Protein AF-A0A3D3K2W5-F1 (afdb_monomer_lite)

Foldseek 3Di:
DVVVVVVVVVVVVVVVVVVVVVPDPVQLVVLVVCVVVVHDDPVVNVPGPLNLVVCCVVPVPVCVVPDDVVVLVVQCPDPPVSHDVSSVVPD

Structure (mmCIF, N/CA/C/O backbone):
data_AF-A0A3D3K2W5-F1
#
_entry.id   AF-A0A3D3K2W5-F1
#
loop_
_atom_site.group_PDB
_atom_site.id
_atom_site.type_symbol
_atom_site.label_atom_id
_atom_site.label_alt_id
_atom_site.label_comp_id
_atom_site.label_asym_id
_atom_site.label_entity_id
_atom_site.label_seq_id
_atom_site.pdbx_PDB_ins_code
_atom_site.Cartn_x
_atom_site.Cartn_y
_atom_site.Cartn_z
_atom_site.occupancy
_atom_site.B_iso_or_equiv
_atom_site.auth_seq_id
_atom_site.auth_comp_id
_atom_site.auth_asym_id
_atom_site.auth_atom_id
_atom_site.pdbx_PDB_model_num
ATOM 1 N N . LYS A 1 1 ? -19.394 -9.003 37.903 1.00 64.06 1 LYS A N 1
ATOM 2 C CA . LYS A 1 1 ? -19.406 -7.634 37.322 1.00 64.06 1 LYS A CA 1
ATOM 3 C C . LYS A 1 1 ? -18.016 -7.210 36.831 1.00 64.06 1 LYS A C 1
ATOM 5 O O . LYS A 1 1 ? -17.910 -6.839 35.674 1.00 64.06 1 LYS A O 1
ATOM 10 N N . THR A 1 2 ? -16.952 -7.369 37.623 1.00 79.19 2 THR A N 1
ATOM 11 C CA . THR A 1 2 ? -15.565 -7.008 37.245 1.00 79.19 2 THR A CA 1
ATOM 12 C C . THR A 1 2 ? -15.033 -7.733 35.998 1.00 79.19 2 THR A C 1
ATOM 14 O O . THR A 1 2 ? -14.466 -7.091 35.123 1.00 79.19 2 THR A O 1
ATOM 17 N N . ASN A 1 3 ? -15.299 -9.037 35.840 1.00 86.44 3 ASN A N 1
ATOM 18 C CA . ASN A 1 3 ? -14.836 -9.801 34.667 1.00 86.44 3 ASN A CA 1
ATOM 19 C C . ASN A 1 3 ? -15.461 -9.324 33.346 1.00 86.44 3 ASN A C 1
ATOM 21 O O . ASN A 1 3 ? -14.784 -9.279 32.326 1.00 86.44 3 ASN A O 1
ATOM 25 N N . ALA A 1 4 ? -16.738 -8.928 33.370 1.00 89.06 4 ALA A N 1
ATOM 26 C CA . ALA A 1 4 ? -17.421 -8.399 32.189 1.00 89.06 4 ALA A CA 1
ATOM 27 C C . ALA A 1 4 ? -16.862 -7.024 31.780 1.00 89.06 4 ALA A C 1
ATOM 29 O O . ALA A 1 4 ? -16.706 -6.746 30.595 1.00 89.06 4 ALA A O 1
ATOM 30 N N . PHE A 1 5 ? -16.502 -6.192 32.763 1.00 91.06 5 PHE A N 1
ATOM 31 C CA . PHE A 1 5 ? -15.836 -4.911 32.525 1.00 91.06 5 PHE A CA 1
ATOM 32 C C . PHE A 1 5 ? -14.443 -5.097 31.897 1.00 91.06 5 PHE A C 1
ATOM 34 O O . PHE A 1 5 ? -14.134 -4.466 30.889 1.00 91.06 5 PHE A O 1
ATOM 41 N N . LEU A 1 6 ? -13.636 -6.018 32.436 1.00 91.69 6 LEU A N 1
ATOM 42 C CA . LEU A 1 6 ? -12.323 -6.376 31.883 1.00 91.69 6 LEU A CA 1
ATOM 43 C C . LEU A 1 6 ? -12.423 -6.917 30.450 1.00 91.69 6 LEU A C 1
ATOM 45 O O . LEU A 1 6 ? -11.664 -6.490 29.584 1.00 91.69 6 LEU A O 1
ATOM 49 N N . PHE A 1 7 ? -13.384 -7.804 30.182 1.00 93.06 7 PHE A N 1
ATOM 50 C CA . PHE A 1 7 ? -13.598 -8.357 28.845 1.00 93.06 7 PHE A CA 1
ATOM 51 C C . PHE A 1 7 ? -13.942 -7.271 27.818 1.00 93.06 7 PHE A C 1
ATOM 53 O O . PHE A 1 7 ? -13.369 -7.251 26.733 1.00 93.06 7 PHE A O 1
ATOM 60 N N . ASN A 1 8 ? -14.808 -6.317 28.174 1.00 93.56 8 ASN A N 1
ATOM 61 C CA . ASN A 1 8 ? -15.145 -5.199 27.293 1.00 93.56 8 ASN A CA 1
ATOM 62 C C . ASN A 1 8 ? -13.904 -4.364 26.929 1.00 93.56 8 ASN A C 1
ATOM 64 O O . ASN A 1 8 ? -13.699 -4.029 25.766 1.00 93.56 8 ASN A O 1
ATOM 68 N N . HIS A 1 9 ? -13.029 -4.086 27.900 1.00 93.88 9 HIS A N 1
ATOM 69 C CA . HIS A 1 9 ? -11.766 -3.394 27.631 1.00 93.88 9 HIS A CA 1
ATOM 70 C C . HIS A 1 9 ? -10.841 -4.192 26.709 1.00 93.88 9 HIS A C 1
ATOM 72 O O . HIS A 1 9 ? -10.282 -3.622 25.775 1.00 93.88 9 HIS A O 1
ATOM 78 N N . MET A 1 10 ? -10.706 -5.504 26.922 1.00 96.06 10 MET A N 1
ATOM 79 C CA . MET A 1 10 ? -9.902 -6.370 26.051 1.00 96.06 10 MET A CA 1
ATOM 80 C C . MET A 1 10 ? -10.414 -6.361 24.607 1.00 96.06 10 MET A C 1
ATOM 82 O O . MET A 1 10 ? -9.611 -6.267 23.681 1.00 96.06 10 MET A O 1
ATOM 86 N N . VAL A 1 11 ? -11.737 -6.389 24.411 1.00 96.50 11 VAL A N 1
ATOM 87 C CA . VAL A 1 11 ? -12.358 -6.286 23.082 1.00 96.50 11 VAL A CA 1
ATOM 88 C C . VAL A 1 11 ? -12.040 -4.942 22.428 1.00 96.50 11 VAL A C 1
ATOM 90 O O . VAL A 1 11 ? -11.665 -4.919 21.259 1.00 96.50 11 VAL A O 1
ATOM 93 N N . TRP A 1 12 ? -12.113 -3.832 23.168 1.00 96.38 12 TRP A N 1
ATOM 94 C CA . TRP A 1 12 ? -11.745 -2.510 22.647 1.00 96.38 12 TRP A CA 1
ATOM 95 C C . TRP A 1 12 ? -10.272 -2.412 22.251 1.00 96.38 12 TRP A C 1
ATOM 97 O O . TRP A 1 12 ? -9.967 -1.875 21.186 1.00 96.38 12 TRP A O 1
ATOM 107 N N . TYR A 1 13 ? -9.360 -2.955 23.063 1.00 95.75 13 TYR A N 1
ATOM 108 C CA . TYR A 1 13 ? -7.939 -3.005 22.712 1.00 95.75 13 TYR A CA 1
ATOM 109 C C . TYR A 1 13 ? -7.699 -3.843 21.460 1.00 95.75 13 TYR A C 1
ATOM 111 O O . TYR A 1 13 ? -7.023 -3.387 20.543 1.00 95.75 13 TYR A O 1
ATOM 119 N N . PHE A 1 14 ? -8.303 -5.028 21.387 1.00 96.25 14 PHE A N 1
ATOM 120 C CA . PHE A 1 14 ? -8.190 -5.904 20.228 1.00 96.25 14 PHE A CA 1
ATOM 121 C C . PHE A 1 14 ? -8.738 -5.248 18.955 1.00 96.25 14 PHE A C 1
ATOM 123 O O . PHE A 1 14 ? -8.076 -5.253 17.917 1.00 96.25 14 PHE A O 1
ATOM 130 N N . TYR A 1 15 ? -9.910 -4.617 19.053 1.00 96.38 15 TYR A N 1
ATOM 131 C CA . TYR A 1 15 ? -10.508 -3.852 17.964 1.00 96.38 15 TYR A CA 1
ATOM 132 C C . TYR A 1 15 ? -9.584 -2.721 17.503 1.00 96.38 15 TYR A C 1
ATOM 134 O O . TYR A 1 15 ? -9.317 -2.591 16.310 1.00 96.38 15 TYR A O 1
ATOM 142 N N . GLY A 1 16 ? -9.038 -1.946 18.445 1.00 96.75 16 GLY A N 1
ATOM 143 C CA . 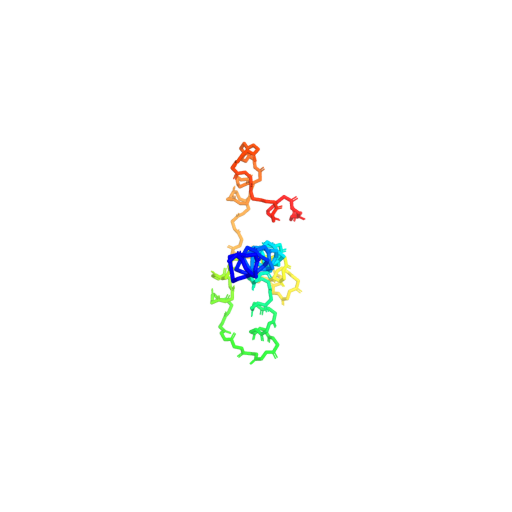GLY A 1 16 ? -8.080 -0.886 18.148 1.00 96.75 16 GLY A CA 1
ATOM 144 C C . GLY A 1 16 ? -6.831 -1.407 17.435 1.00 96.75 16 GLY A C 1
ATOM 145 O O . GLY A 1 16 ? -6.398 -0.813 16.451 1.00 96.75 16 GLY A O 1
ATOM 146 N N . THR A 1 17 ? -6.280 -2.544 17.868 1.00 96.19 17 THR A N 1
ATOM 147 C CA . THR A 1 17 ? -5.119 -3.165 17.215 1.00 96.19 17 THR A CA 1
ATOM 148 C C . THR A 1 17 ? -5.429 -3.596 15.784 1.00 96.19 17 THR A C 1
ATOM 150 O O . THR A 1 17 ? -4.666 -3.254 14.884 1.00 96.19 17 THR A O 1
ATOM 153 N N . ILE A 1 18 ? -6.552 -4.284 15.541 1.00 96.06 18 ILE A N 1
ATOM 154 C CA . ILE A 1 18 ? -6.959 -4.678 14.180 1.00 96.06 18 ILE A CA 1
ATOM 155 C C . ILE A 1 18 ? -7.140 -3.446 13.295 1.00 96.06 18 ILE A C 1
ATOM 157 O O . ILE A 1 18 ? -6.666 -3.434 12.159 1.00 96.06 18 ILE A O 1
ATOM 161 N N . LEU A 1 19 ? -7.786 -2.401 13.819 1.00 95.12 19 LEU A N 1
ATOM 162 C CA . LEU A 1 19 ? -8.007 -1.158 13.091 1.00 95.12 19 LEU A CA 1
ATOM 163 C C . LEU A 1 19 ? -6.673 -0.530 12.665 1.00 95.12 19 LEU A C 1
ATOM 165 O O . LEU A 1 19 ? -6.489 -0.232 11.489 1.00 95.12 19 LEU A O 1
ATOM 169 N N . VAL A 1 20 ? -5.713 -0.396 13.583 1.00 94.56 20 VAL A N 1
ATOM 170 C CA . VAL A 1 20 ? -4.371 0.126 13.271 1.00 94.56 20 VAL A CA 1
ATOM 171 C C . VAL A 1 20 ? -3.664 -0.755 12.236 1.00 94.56 20 VAL A C 1
ATOM 173 O O . VAL A 1 20 ? -3.122 -0.239 11.260 1.00 94.56 20 VAL A O 1
ATOM 176 N N . CYS A 1 21 ? -3.715 -2.081 12.392 1.00 92.62 21 CYS A N 1
ATOM 177 C CA . CYS A 1 21 ? -3.138 -3.023 11.435 1.00 92.62 21 CYS A CA 1
ATOM 178 C C . CYS A 1 21 ? -3.779 -2.938 10.043 1.00 92.62 21 CYS A C 1
ATOM 180 O O . CYS A 1 21 ? -3.097 -3.209 9.056 1.00 92.62 21 CYS A O 1
ATOM 182 N N . SER A 1 22 ? -5.050 -2.542 9.936 1.00 90.75 22 SER A N 1
ATOM 183 C CA . SER A 1 22 ? -5.743 -2.414 8.648 1.00 90.75 22 SER A CA 1
ATOM 184 C C . SER A 1 22 ? -5.222 -1.262 7.780 1.00 90.75 22 SER A C 1
ATOM 186 O O . SER A 1 22 ? -5.331 -1.326 6.559 1.00 90.75 22 SER A O 1
ATOM 188 N N . PHE A 1 23 ? -4.602 -0.242 8.386 1.00 88.62 23 PHE A N 1
ATOM 189 C CA . PHE A 1 23 ? -4.009 0.887 7.661 1.00 88.62 23 PHE A CA 1
ATOM 190 C C . PHE A 1 23 ? -2.588 0.608 7.151 1.00 88.62 23 PHE A C 1
ATOM 192 O O . PHE A 1 23 ? -2.036 1.408 6.396 1.00 88.62 23 PHE A O 1
ATOM 199 N N . ILE A 1 24 ? -1.970 -0.506 7.556 1.00 90.50 24 ILE A N 1
ATOM 200 C CA . ILE A 1 24 ? -0.621 -0.870 7.117 1.00 90.50 24 ILE A CA 1
ATOM 201 C C . ILE A 1 24 ? -0.691 -1.521 5.729 1.00 90.50 24 ILE A C 1
ATOM 203 O O . ILE A 1 24 ? -1.432 -2.480 5.514 1.00 90.50 24 ILE A O 1
ATOM 207 N N . ASN A 1 25 ? 0.138 -1.055 4.788 1.00 91.44 25 ASN A N 1
ATOM 208 C CA . ASN A 1 25 ? 0.317 -1.720 3.495 1.00 91.44 25 ASN A CA 1
ATOM 209 C C . ASN A 1 25 ? 1.212 -2.967 3.649 1.00 91.44 25 ASN A C 1
ATOM 211 O O . ASN A 1 25 ? 2.429 -2.929 3.443 1.00 91.44 25 ASN A O 1
ATOM 215 N N . TRP A 1 26 ? 0.589 -4.087 4.019 1.00 92.25 26 TRP A N 1
ATOM 216 C CA . TRP A 1 26 ? 1.260 -5.376 4.209 1.00 92.25 26 TRP A CA 1
ATOM 217 C C . TRP A 1 26 ? 1.912 -5.923 2.935 1.00 92.25 26 TRP A C 1
ATOM 219 O O . TRP A 1 26 ? 2.957 -6.569 3.017 1.00 92.25 26 TRP A O 1
ATOM 229 N N . GLY A 1 27 ? 1.332 -5.650 1.764 1.00 93.25 27 GLY A N 1
ATOM 230 C CA . GLY A 1 27 ? 1.851 -6.125 0.483 1.00 93.25 27 GLY A CA 1
ATOM 231 C C . GLY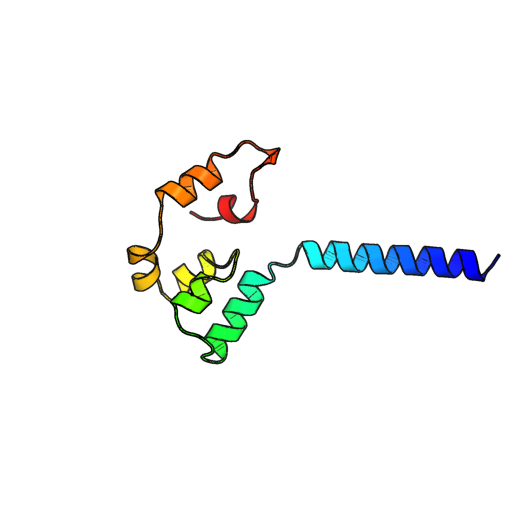 A 1 27 ? 3.178 -5.467 0.104 1.00 93.25 27 GLY A C 1
ATOM 232 O O . GLY A 1 27 ? 4.147 -6.158 -0.222 1.00 93.25 27 GLY A O 1
ATOM 233 N N . SER A 1 28 ? 3.278 -4.145 0.269 1.00 93.75 28 SER A N 1
ATOM 234 C CA . SER A 1 28 ? 4.539 -3.410 0.109 1.00 93.75 28 SER A CA 1
ATOM 235 C C . SER A 1 28 ? 5.599 -3.856 1.127 1.00 93.75 28 SER A C 1
ATOM 237 O O . SER A 1 28 ? 6.754 -4.089 0.758 1.00 93.75 28 SER A O 1
ATOM 239 N N . LEU A 1 29 ? 5.210 -4.08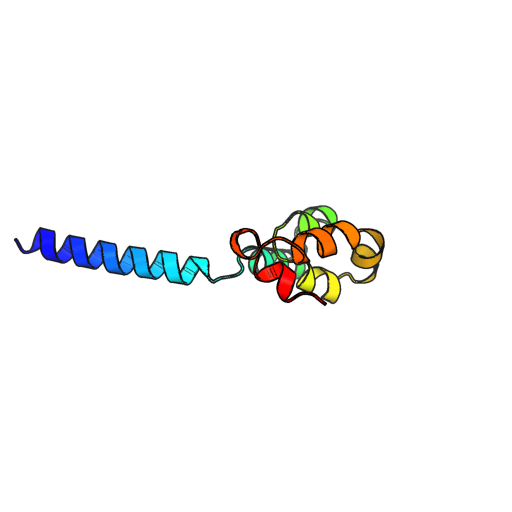7 2.391 1.00 95.25 29 LEU A N 1
ATOM 240 C CA . LEU A 1 29 ? 6.125 -4.581 3.429 1.00 95.25 29 LEU A CA 1
ATOM 241 C C . LEU A 1 29 ? 6.700 -5.965 3.081 1.00 95.25 29 LEU A C 1
ATOM 243 O O . LEU A 1 29 ? 7.917 -6.162 3.137 1.00 95.25 29 LEU A O 1
ATOM 247 N N . ALA A 1 30 ? 5.842 -6.908 2.681 1.00 95.94 30 ALA A N 1
ATOM 248 C CA . ALA A 1 30 ? 6.256 -8.246 2.265 1.00 95.94 30 ALA A CA 1
ATOM 249 C C . ALA A 1 30 ? 7.172 -8.194 1.034 1.00 95.94 30 ALA A C 1
ATOM 251 O O . ALA A 1 30 ? 8.211 -8.854 0.997 1.00 95.94 30 ALA A O 1
ATOM 252 N N . THR A 1 31 ? 6.831 -7.366 0.046 1.00 97.25 31 THR A N 1
ATOM 253 C CA . THR A 1 31 ? 7.628 -7.188 -1.175 1.00 97.25 31 THR A CA 1
ATOM 254 C C . THR A 1 31 ? 9.012 -6.625 -0.860 1.00 97.25 31 THR A C 1
ATOM 256 O O . THR A 1 31 ? 10.015 -7.172 -1.311 1.00 97.25 31 THR A O 1
ATOM 259 N N . SER A 1 32 ? 9.093 -5.589 -0.020 1.00 96.81 32 SER A N 1
ATOM 260 C CA . SER A 1 32 ? 10.360 -4.991 0.417 1.00 96.81 32 SER A CA 1
ATOM 261 C C . SER A 1 32 ? 11.263 -6.005 1.123 1.00 96.81 32 SER A C 1
ATOM 263 O O . SER A 1 32 ? 12.454 -6.109 0.813 1.00 96.81 32 SER A O 1
ATOM 265 N N . TYR A 1 33 ? 10.693 -6.823 2.014 1.00 97.38 33 TYR A N 1
ATOM 266 C CA . TYR A 1 33 ? 11.427 -7.908 2.660 1.00 97.38 33 TYR A CA 1
ATOM 267 C C . TYR A 1 33 ? 11.939 -8.938 1.645 1.00 97.38 33 TYR A C 1
ATOM 269 O O . TYR A 1 33 ? 13.107 -9.329 1.707 1.00 97.38 33 TYR A O 1
ATOM 277 N N . ASN A 1 34 ? 11.093 -9.361 0.704 1.00 97.38 34 ASN A N 1
ATOM 278 C CA . ASN A 1 34 ? 11.461 -10.351 -0.302 1.00 97.38 34 ASN A CA 1
ATOM 279 C C . ASN A 1 34 ? 12.587 -9.845 -1.216 1.00 97.38 34 ASN A C 1
ATOM 281 O O . ASN A 1 34 ? 13.577 -10.552 -1.396 1.00 97.38 34 ASN A O 1
ATOM 285 N N . ILE A 1 35 ? 12.510 -8.596 -1.687 1.00 96.62 35 ILE A N 1
ATOM 286 C CA . ILE A 1 35 ? 13.574 -7.953 -2.476 1.00 96.62 35 ILE A CA 1
ATOM 287 C C . ILE A 1 35 ? 14.881 -7.910 -1.679 1.00 96.62 35 ILE A C 1
ATOM 289 O O . ILE A 1 35 ? 15.921 -8.353 -2.164 1.00 96.62 35 ILE A O 1
ATOM 293 N N . LYS A 1 36 ? 14.835 -7.431 -0.429 1.00 97.38 36 LYS A N 1
ATOM 294 C CA . LYS A 1 36 ? 16.027 -7.293 0.423 1.00 97.38 36 LYS A CA 1
ATOM 295 C C . LYS A 1 36 ? 16.735 -8.626 0.676 1.00 97.38 36 LYS A C 1
ATOM 297 O O . LYS A 1 36 ? 17.955 -8.651 0.800 1.00 97.38 36 LYS A O 1
ATOM 302 N N . ASN A 1 37 ? 15.985 -9.722 0.757 1.00 97.25 37 ASN A N 1
ATOM 303 C CA . ASN A 1 37 ? 16.515 -11.055 1.047 1.00 97.25 37 ASN A CA 1
ATOM 304 C C . ASN A 1 37 ? 16.640 -11.946 -0.200 1.00 97.25 37 ASN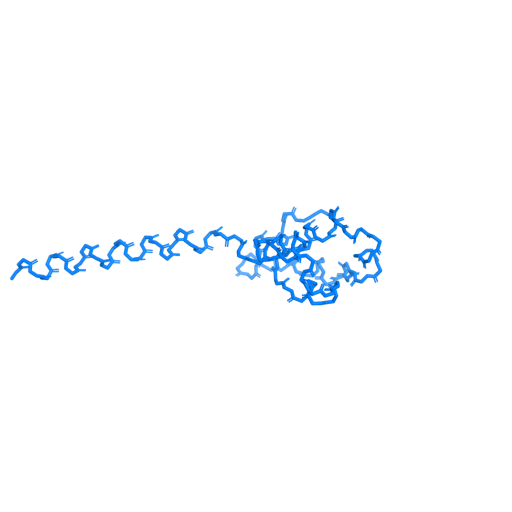 A C 1
ATOM 306 O O . ASN A 1 37 ? 16.846 -13.152 -0.055 1.00 97.25 37 ASN A O 1
ATOM 310 N N . SER A 1 38 ? 16.502 -11.377 -1.406 1.00 94.69 38 SER A N 1
ATOM 311 C CA . SER A 1 38 ? 16.547 -12.111 -2.682 1.00 94.69 38 SER A CA 1
ATOM 312 C C . SER A 1 38 ? 15.603 -13.325 -2.710 1.00 94.69 38 SER A C 1
ATOM 314 O O . SER A 1 38 ? 15.976 -14.425 -3.119 1.00 94.69 38 SER A O 1
ATOM 316 N N . LYS A 1 39 ? 14.377 -13.147 -2.205 1.00 94.88 39 LYS A N 1
ATOM 317 C CA . LYS A 1 39 ? 13.334 -14.177 -2.150 1.00 94.88 39 LYS A CA 1
ATOM 318 C C . LYS A 1 39 ? 12.324 -13.962 -3.275 1.00 94.88 39 LYS A C 1
ATOM 320 O O . LYS A 1 39 ? 11.676 -12.922 -3.336 1.00 94.88 39 LYS A O 1
ATOM 325 N N . GLY A 1 40 ? 12.145 -14.988 -4.104 1.00 92.38 40 GLY A N 1
ATOM 326 C CA . GLY A 1 40 ? 11.198 -14.976 -5.220 1.00 92.38 40 GLY A CA 1
ATOM 327 C C . GLY A 1 40 ? 11.741 -14.287 -6.475 1.00 92.38 40 GLY A C 1
ATOM 328 O O . GLY A 1 40 ? 12.692 -13.512 -6.423 1.00 92.38 40 GLY A O 1
ATOM 329 N N . ASN A 1 41 ? 11.149 -14.617 -7.622 1.00 95.00 41 ASN A N 1
ATOM 330 C CA . ASN A 1 41 ? 11.421 -13.955 -8.898 1.00 95.00 41 ASN A CA 1
ATOM 331 C C . ASN A 1 41 ? 10.499 -12.736 -9.084 1.00 95.00 41 ASN A C 1
ATOM 333 O O . ASN A 1 41 ? 9.570 -12.528 -8.305 1.00 95.00 41 ASN A O 1
ATOM 337 N N . PHE A 1 42 ? 10.733 -11.945 -10.134 1.00 94.50 42 PHE A N 1
ATOM 338 C CA . PHE A 1 42 ? 9.910 -10.767 -10.431 1.00 94.50 42 PHE A CA 1
ATOM 339 C C . PHE A 1 42 ? 8.416 -11.102 -10.542 1.00 94.50 42 PHE A C 1
ATOM 341 O O . PHE A 1 42 ? 7.597 -10.386 -9.982 1.00 94.50 42 PHE A O 1
ATOM 348 N N . GLU A 1 43 ? 8.061 -12.225 -11.173 1.00 94.69 43 GLU A N 1
ATOM 349 C CA . GLU A 1 43 ? 6.658 -12.628 -11.325 1.00 94.69 43 GLU A CA 1
ATOM 350 C C . GLU A 1 43 ? 5.977 -12.912 -9.980 1.00 94.69 43 GLU A C 1
ATOM 352 O O . GLU A 1 43 ? 4.856 -12.471 -9.736 1.00 94.69 43 GLU A O 1
ATOM 357 N N . TYR A 1 44 ? 6.682 -13.580 -9.064 1.00 95.38 44 TYR A N 1
ATOM 358 C CA . TYR A 1 44 ? 6.207 -13.760 -7.698 1.00 95.38 44 TYR A CA 1
ATOM 359 C C . TYR A 1 44 ? 6.043 -12.418 -6.983 1.00 95.38 44 TYR A C 1
ATOM 361 O O . TYR A 1 44 ? 5.012 -12.185 -6.357 1.00 95.38 44 TYR A O 1
ATOM 369 N N . LEU A 1 45 ? 7.028 -11.522 -7.089 1.00 96.00 45 LEU A N 1
ATOM 370 C CA . LEU A 1 45 ? 6.943 -10.203 -6.463 1.00 96.00 45 LEU A CA 1
ATOM 371 C C . LEU A 1 45 ? 5.750 -9.412 -7.015 1.00 96.00 45 LEU A C 1
ATOM 373 O O . LEU A 1 45 ? 4.986 -8.867 -6.229 1.00 96.00 45 LEU A O 1
ATOM 377 N N . ARG A 1 46 ? 5.531 -9.425 -8.332 1.00 94.38 46 ARG A N 1
ATOM 378 C CA . ARG A 1 46 ? 4.401 -8.778 -9.018 1.00 94.38 46 ARG A CA 1
ATOM 379 C C . ARG A 1 46 ? 3.038 -9.335 -8.613 1.00 94.38 46 ARG A C 1
ATOM 381 O O . ARG A 1 46 ? 2.055 -8.610 -8.636 1.00 94.38 46 ARG A O 1
ATOM 388 N N . SER A 1 47 ? 2.972 -10.602 -8.210 1.00 93.56 47 SER A N 1
ATOM 389 C CA . SER A 1 47 ? 1.722 -11.210 -7.736 1.00 93.56 47 SER A CA 1
ATOM 390 C C . SER A 1 47 ? 1.261 -10.708 -6.358 1.00 93.56 47 SER A C 1
ATOM 392 O O . SER A 1 47 ? 0.121 -10.958 -5.964 1.00 93.56 47 SER A O 1
ATOM 394 N N . LEU A 1 48 ? 2.126 -10.021 -5.602 1.00 94.56 48 LEU A N 1
ATOM 395 C CA . LEU A 1 48 ? 1.773 -9.461 -4.298 1.00 94.56 48 LEU A CA 1
ATOM 396 C C . LEU A 1 48 ? 0.981 -8.159 -4.477 1.00 94.56 48 LEU A C 1
ATOM 398 O O . LEU A 1 48 ? 1.374 -7.285 -5.236 1.00 94.56 48 LEU A O 1
ATOM 402 N N . ASN A 1 49 ? -0.118 -8.003 -3.738 1.00 92.56 49 ASN A N 1
ATOM 403 C CA . ASN A 1 49 ? -0.985 -6.829 -3.872 1.00 92.56 49 ASN A CA 1
ATOM 404 C C . ASN A 1 49 ? -0.311 -5.529 -3.398 1.00 92.56 49 ASN A C 1
ATOM 406 O O . ASN A 1 49 ? 0.454 -5.532 -2.433 1.00 92.56 49 ASN A O 1
ATOM 410 N N . PHE A 1 50 ? -0.704 -4.402 -3.998 1.00 93.00 50 PHE A N 1
ATOM 411 C CA . PHE A 1 50 ? -0.398 -3.040 -3.535 1.00 93.00 50 PHE A CA 1
ATOM 412 C C . PHE A 1 50 ? 1.099 -2.724 -3.391 1.00 93.00 50 PHE A C 1
ATOM 414 O O . PHE A 1 50 ? 1.519 -2.039 -2.449 1.00 93.00 50 PHE A O 1
ATOM 421 N N . ASN A 1 51 ? 1.914 -3.233 -4.312 1.00 94.94 51 ASN A N 1
ATOM 422 C CA . ASN A 1 51 ? 3.363 -3.049 -4.320 1.00 94.94 51 ASN A CA 1
ATOM 423 C C . ASN A 1 51 ? 3.906 -2.439 -5.624 1.00 94.94 51 ASN A C 1
ATOM 425 O O . ASN A 1 51 ? 5.121 -2.280 -5.741 1.00 94.94 51 ASN A O 1
ATOM 429 N N . ASP A 1 52 ? 3.030 -2.078 -6.563 1.00 94.06 52 ASP A N 1
ATOM 430 C CA . ASP A 1 52 ? 3.352 -1.539 -7.883 1.00 94.06 52 ASP A CA 1
ATOM 431 C C . ASP A 1 52 ? 4.374 -0.401 -7.805 1.00 94.06 52 ASP A C 1
ATOM 433 O O . ASP A 1 52 ? 5.397 -0.438 -8.481 1.00 94.06 52 ASP A O 1
ATOM 437 N N . GLU A 1 53 ? 4.166 0.572 -6.912 1.00 93.19 53 GLU A N 1
ATOM 438 C CA . GLU A 1 53 ? 5.096 1.691 -6.700 1.00 93.19 53 GLU A CA 1
ATOM 439 C C . GLU A 1 53 ? 6.518 1.221 -6.350 1.00 93.19 53 GLU A C 1
ATOM 441 O O . GLU A 1 53 ? 7.506 1.721 -6.890 1.00 93.19 53 GLU A O 1
ATOM 446 N N . LEU A 1 54 ? 6.637 0.228 -5.465 1.00 94.81 54 LEU A N 1
ATOM 447 C CA . LEU A 1 54 ? 7.930 -0.321 -5.062 1.00 94.81 54 LEU A CA 1
ATOM 448 C C . LEU A 1 54 ? 8.585 -1.086 -6.217 1.00 94.81 54 LEU A C 1
ATOM 450 O O . LEU A 1 54 ? 9.803 -1.004 -6.392 1.00 94.81 54 LEU A O 1
ATOM 454 N N . LEU A 1 55 ? 7.795 -1.809 -7.012 1.00 94.94 55 LEU A N 1
ATOM 455 C CA . LEU A 1 55 ? 8.293 -2.515 -8.188 1.00 94.94 55 LEU A CA 1
ATOM 456 C C . LEU A 1 55 ? 8.741 -1.544 -9.278 1.00 94.94 55 LEU A C 1
ATOM 458 O O . LEU A 1 55 ? 9.815 -1.744 -9.830 1.00 94.94 55 LEU A O 1
ATOM 462 N N . TYR A 1 56 ? 8.018 -0.450 -9.516 1.00 93.75 56 TYR A N 1
ATOM 463 C CA . TYR A 1 56 ? 8.453 0.609 -10.429 1.00 93.75 56 TYR A CA 1
ATOM 464 C C . TYR A 1 56 ? 9.788 1.229 -10.008 1.00 93.75 56 TYR A C 1
ATOM 466 O O . TYR A 1 56 ? 10.640 1.496 -10.852 1.00 93.75 56 TYR A O 1
ATOM 474 N N . GLN A 1 57 ? 10.003 1.422 -8.704 1.00 93.94 57 GLN A N 1
ATOM 475 C CA . GLN A 1 57 ? 11.261 1.964 -8.183 1.00 93.94 57 GLN A CA 1
ATOM 476 C C . GLN A 1 57 ? 12.438 0.982 -8.291 1.00 93.94 57 GLN A C 1
ATOM 478 O O . GLN A 1 57 ? 13.585 1.414 -8.410 1.00 93.94 57 GLN A O 1
ATOM 483 N N . LYS A 1 58 ? 12.188 -0.328 -8.181 1.00 95.19 58 LYS A N 1
AT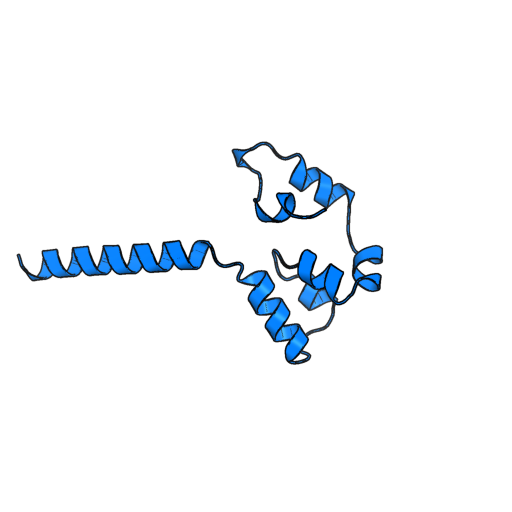OM 484 C CA . LYS A 1 58 ? 13.245 -1.356 -8.106 1.00 95.19 58 LYS A CA 1
ATOM 485 C C . LYS A 1 58 ? 13.505 -2.085 -9.425 1.00 95.19 58 LYS A C 1
ATOM 487 O O . LYS A 1 58 ? 14.640 -2.485 -9.657 1.00 95.19 58 LYS A O 1
ATOM 492 N N . PHE A 1 59 ? 12.485 -2.227 -10.263 1.00 95.44 59 PHE A N 1
ATOM 493 C CA . PHE A 1 59 ? 12.467 -3.001 -11.508 1.00 95.44 59 PHE A CA 1
ATOM 494 C C . PHE A 1 59 ? 11.714 -2.228 -12.612 1.00 95.44 59 PHE A C 1
ATOM 496 O O . PHE A 1 59 ? 10.666 -2.671 -13.094 1.00 95.44 59 PHE A O 1
ATOM 503 N N . PRO A 1 60 ? 12.189 -1.026 -12.996 1.00 93.88 60 PRO A N 1
ATOM 504 C CA . PRO A 1 60 ? 11.459 -0.155 -13.918 1.00 93.88 60 PRO A CA 1
ATOM 505 C C . PRO A 1 60 ? 11.303 -0.764 -15.318 1.00 93.88 60 PRO A C 1
ATOM 507 O O . PRO A 1 60 ? 10.282 -0.557 -15.969 1.00 93.88 60 PRO A O 1
ATOM 510 N N . ASN A 1 61 ? 12.294 -1.527 -15.786 1.00 94.31 61 ASN A N 1
ATOM 511 C CA . ASN A 1 61 ? 12.275 -2.122 -17.124 1.00 94.31 61 ASN A CA 1
ATOM 512 C C . ASN A 1 61 ? 11.220 -3.229 -17.213 1.00 94.31 61 ASN A C 1
ATOM 514 O O . ASN A 1 61 ? 10.431 -3.272 -18.152 1.00 94.31 61 ASN A O 1
ATOM 518 N N . GLU A 1 62 ? 11.190 -4.100 -16.211 1.00 93.94 62 GLU A N 1
ATOM 519 C CA . GLU A 1 62 ? 10.264 -5.217 -16.102 1.00 93.94 62 GLU A CA 1
ATOM 520 C C . GLU A 1 62 ? 8.826 -4.725 -15.912 1.00 93.94 62 GLU A C 1
ATOM 522 O O . GLU A 1 62 ? 7.911 -5.241 -16.556 1.00 93.94 62 GLU A O 1
ATOM 527 N N . MET A 1 63 ? 8.620 -3.681 -15.102 1.00 92.94 63 MET A N 1
ATOM 528 C CA . MET A 1 63 ? 7.309 -3.044 -14.957 1.00 92.94 63 MET A CA 1
ATOM 529 C C . MET A 1 63 ? 6.843 -2.393 -16.260 1.00 92.94 63 MET A C 1
ATOM 531 O O . MET A 1 63 ? 5.732 -2.658 -16.692 1.00 92.94 63 MET A O 1
ATOM 535 N N . ASN A 1 64 ? 7.684 -1.636 -16.969 1.00 89.81 64 ASN A N 1
ATOM 536 C CA . ASN A 1 64 ? 7.273 -1.010 -18.235 1.00 89.81 64 ASN A CA 1
ATOM 537 C C . ASN A 1 64 ? 6.800 -2.013 -19.303 1.00 89.81 64 ASN A C 1
ATOM 539 O O . ASN A 1 64 ? 5.992 -1.658 -20.156 1.00 89.81 64 ASN A O 1
ATOM 543 N N . ILE A 1 65 ? 7.295 -3.253 -19.260 1.00 90.81 65 ILE A N 1
ATOM 544 C CA . ILE A 1 65 ? 6.882 -4.330 -20.172 1.00 90.81 65 ILE A CA 1
ATOM 545 C C . ILE A 1 65 ? 5.589 -5.004 -19.697 1.00 90.81 65 ILE A C 1
ATOM 547 O O .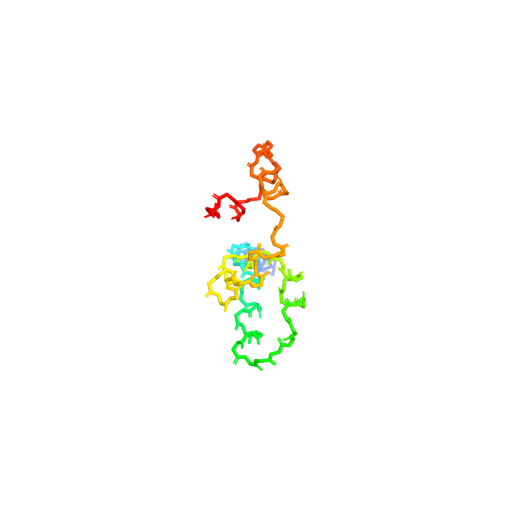 ILE A 1 65 ? 4.793 -5.458 -20.516 1.00 90.81 65 ILE A O 1
ATOM 551 N N . THR A 1 66 ? 5.400 -5.125 -18.383 1.00 88.38 66 THR A N 1
ATOM 552 C CA . THR A 1 66 ? 4.368 -5.988 -17.792 1.00 88.38 66 THR A CA 1
ATOM 553 C C . THR A 1 66 ? 3.172 -5.238 -17.217 1.00 88.38 66 THR A C 1
ATOM 555 O O . THR A 1 66 ? 2.150 -5.870 -16.936 1.00 88.38 66 THR A O 1
ATOM 558 N N . THR A 1 67 ? 3.273 -3.920 -17.043 1.00 87.38 67 THR A N 1
ATOM 559 C CA . THR A 1 67 ? 2.169 -3.087 -16.580 1.00 87.38 67 THR A CA 1
ATOM 560 C C . THR A 1 67 ? 1.094 -2.997 -17.648 1.00 87.38 67 THR A C 1
ATOM 562 O O . THR A 1 67 ? 1.333 -2.579 -18.780 1.00 87.38 67 THR A O 1
ATOM 565 N N . ASP A 1 68 ? -0.132 -3.285 -17.231 1.00 88.75 68 ASP A N 1
ATOM 566 C CA . ASP A 1 68 ? -1.331 -2.967 -17.988 1.00 88.75 68 ASP A CA 1
ATOM 567 C C . ASP A 1 68 ? -1.897 -1.604 -17.547 1.00 88.75 68 ASP A C 1
ATOM 569 O O . ASP A 1 68 ? -2.657 -1.495 -16.579 1.00 88.75 68 ASP A O 1
ATOM 573 N N . PHE A 1 69 ? -1.492 -0.544 -18.253 1.00 87.00 69 PHE A N 1
ATOM 574 C CA . PHE A 1 69 ? -1.917 0.831 -17.963 1.00 87.00 69 PHE A CA 1
ATOM 575 C C . PHE A 1 69 ? -3.429 1.045 -18.143 1.00 87.00 69 PHE A C 1
ATOM 577 O O . PHE A 1 69 ? -4.012 1.875 -17.446 1.00 87.00 69 PHE A O 1
ATOM 584 N N . GLU A 1 70 ? -4.084 0.284 -19.024 1.00 90.19 70 GLU A N 1
ATOM 585 C CA . GLU A 1 70 ? -5.535 0.367 -19.223 1.00 90.19 70 GLU A CA 1
ATOM 586 C C . GLU A 1 70 ? -6.281 -0.216 -18.022 1.00 90.19 70 GLU A C 1
ATOM 588 O O . GLU A 1 70 ? -7.263 0.355 -17.547 1.00 90.19 70 GLU A O 1
ATOM 593 N N . ASN A 1 71 ? -5.800 -1.333 -17.474 1.00 89.75 71 ASN A N 1
ATOM 594 C CA . ASN A 1 71 ? -6.312 -1.867 -16.214 1.00 89.75 71 ASN A CA 1
ATOM 595 C C . ASN A 1 71 ? -6.114 -0.896 -15.050 1.00 89.75 71 ASN A C 1
ATOM 597 O O . ASN A 1 71 ? -7.063 -0.651 -14.306 1.00 89.75 71 ASN A O 1
ATOM 601 N N . LEU A 1 72 ? -4.928 -0.298 -14.925 1.00 90.75 72 LEU A N 1
ATOM 602 C CA . LEU A 1 72 ? -4.662 0.690 -13.880 1.00 90.75 72 LEU A CA 1
ATOM 603 C C . LEU A 1 72 ? -5.614 1.889 -13.984 1.00 90.75 72 LEU A C 1
ATOM 605 O O . LEU A 1 72 ? -6.213 2.297 -12.989 1.00 90.75 72 LEU A O 1
ATOM 609 N N . ARG A 1 73 ? -5.819 2.410 -15.196 1.00 92.06 73 ARG A N 1
ATOM 610 C CA . ARG A 1 73 ? -6.748 3.514 -15.440 1.00 92.06 73 ARG A CA 1
ATOM 611 C C . ARG A 1 73 ? -8.192 3.131 -15.118 1.00 92.06 73 ARG A C 1
ATOM 613 O O . ARG A 1 73 ? -8.891 3.888 -14.452 1.00 92.06 73 ARG A O 1
ATOM 620 N N . ARG A 1 74 ? -8.622 1.923 -15.496 1.00 93.31 74 ARG A N 1
ATOM 621 C CA . ARG A 1 74 ? -9.945 1.392 -15.129 1.00 93.31 74 ARG A CA 1
ATOM 622 C C . ARG A 1 74 ? -10.141 1.308 -13.619 1.00 93.31 74 ARG A C 1
ATOM 624 O O . ARG A 1 74 ? -11.213 1.661 -13.139 1.00 93.31 74 ARG A O 1
ATOM 631 N N . GLU A 1 75 ? -9.132 0.866 -12.869 1.00 92.31 75 GLU A N 1
ATOM 632 C CA . GLU A 1 75 ? -9.163 0.863 -11.400 1.00 92.31 75 GLU A CA 1
ATOM 633 C C . GLU A 1 75 ? -9.247 2.284 -10.826 1.00 92.31 75 GLU A C 1
ATOM 635 O O . GLU A 1 75 ? -9.975 2.528 -9.859 1.00 92.31 75 GLU A O 1
ATOM 640 N N . GLN A 1 76 ? -8.546 3.240 -11.441 1.00 93.31 76 GLN A N 1
ATOM 641 C CA . GLN A 1 76 ? -8.567 4.640 -11.029 1.00 93.31 76 GLN A CA 1
ATOM 642 C C . GLN A 1 76 ? -9.923 5.321 -11.278 1.00 93.31 76 GLN A C 1
ATOM 644 O O . GLN A 1 76 ? -10.380 6.099 -10.429 1.00 93.31 76 GLN A O 1
ATOM 649 N N . ASP A 1 77 ? -10.588 4.968 -12.378 1.00 95.25 77 ASP A N 1
ATOM 650 C CA . ASP A 1 77 ? -11.868 5.524 -12.831 1.00 95.25 77 ASP A CA 1
ATOM 651 C C . ASP A 1 77 ? -13.100 4.896 -12.145 1.00 95.25 77 ASP A C 1
ATOM 653 O O . ASP A 1 77 ? -14.232 5.333 -12.371 1.00 95.25 77 ASP A O 1
ATOM 657 N N . LYS A 1 78 ? -12.917 3.897 -11.267 1.00 96.00 78 LYS A N 1
ATOM 658 C CA . LYS A 1 78 ? -14.020 3.274 -10.512 1.00 96.00 78 LYS A CA 1
ATOM 659 C C . LYS A 1 78 ? -14.829 4.295 -9.694 1.00 96.00 78 LYS A C 1
ATOM 661 O O . LYS A 1 78 ? -14.281 5.288 -9.212 1.00 96.00 78 LYS A O 1
ATOM 666 N N . PRO A 1 79 ? -16.133 4.052 -9.461 1.00 95.62 79 PRO A N 1
ATOM 667 C CA . PRO A 1 79 ? -16.941 4.907 -8.593 1.00 95.62 79 PRO A CA 1
ATOM 668 C C . PRO A 1 79 ? -16.399 4.912 -7.157 1.00 95.62 79 PRO A C 1
ATOM 670 O O . PRO A 1 79 ? -15.817 3.927 -6.712 1.00 95.62 79 PRO A O 1
ATOM 673 N N . PHE A 1 80 ? -16.631 6.004 -6.417 1.00 92.06 80 PHE A N 1
ATOM 674 C CA . PHE A 1 80 ? -16.027 6.277 -5.100 1.00 92.06 80 PHE A CA 1
ATOM 675 C C . PHE A 1 80 ? -16.032 5.082 -4.132 1.00 92.06 80 PHE A C 1
ATOM 677 O O . PHE A 1 80 ? -14.997 4.751 -3.567 1.00 92.06 80 PHE A O 1
ATOM 684 N N . LEU A 1 81 ? -17.169 4.396 -3.988 1.00 93.00 81 LEU A N 1
ATOM 685 C CA . LEU A 1 81 ? -17.322 3.256 -3.072 1.00 93.00 81 LEU A CA 1
ATOM 686 C C . LEU A 1 81 ? -16.520 2.010 -3.481 1.00 93.00 81 LEU A C 1
ATOM 688 O O . LEU A 1 81 ? -16.278 1.139 -2.653 1.00 93.00 81 LEU A O 1
ATOM 692 N N . SER A 1 82 ? -16.125 1.911 -4.747 1.00 93.19 82 SER A N 1
ATOM 693 C CA . SER A 1 82 ? -15.340 0.801 -5.293 1.00 93.19 82 SER A CA 1
ATOM 694 C C . SER A 1 82 ? -13.873 1.169 -5.503 1.00 93.19 82 SER A C 1
ATOM 696 O O . SER A 1 82 ? -13.100 0.326 -5.961 1.00 93.19 82 SER A O 1
ATOM 698 N N . LYS A 1 83 ? -13.481 2.415 -5.206 1.00 93.19 83 LYS A N 1
ATOM 699 C CA . LYS A 1 83 ? -12.098 2.862 -5.347 1.00 93.19 83 LYS A CA 1
ATOM 700 C C . LYS A 1 83 ? -11.230 2.242 -4.266 1.00 93.19 83 LYS A C 1
ATOM 702 O O . LYS A 1 83 ? -11.518 2.330 -3.075 1.00 93.19 83 LYS A O 1
ATOM 707 N N . ILE A 1 84 ? -10.100 1.705 -4.699 1.00 91.94 84 ILE A N 1
ATOM 708 C CA . ILE A 1 84 ? -9.014 1.331 -3.807 1.00 91.94 84 ILE A CA 1
ATOM 709 C C . ILE A 1 84 ? -8.069 2.527 -3.720 1.00 91.94 84 ILE A C 1
ATOM 711 O O . ILE A 1 84 ? -7.518 2.961 -4.731 1.00 91.94 84 ILE A O 1
ATOM 715 N N . ILE A 1 85 ? -7.880 3.055 -2.507 1.00 89.38 85 ILE A N 1
ATOM 716 C CA . ILE A 1 85 ? -7.093 4.275 -2.257 1.00 89.38 85 ILE A CA 1
ATOM 717 C C . ILE A 1 85 ? -5.665 4.142 -2.799 1.00 89.38 85 ILE A C 1
ATOM 719 O O . ILE A 1 85 ? -5.151 5.090 -3.378 1.00 89.38 85 ILE A O 1
ATOM 723 N N . TYR A 1 86 ? -5.061 2.957 -2.677 1.00 92.31 86 TYR A N 1
ATOM 724 C CA . TYR A 1 86 ? -3.713 2.681 -3.173 1.00 92.31 86 TYR A CA 1
ATOM 725 C C . TYR A 1 86 ? -3.523 3.050 -4.654 1.00 92.31 86 TYR A C 1
ATOM 727 O O . TYR A 1 86 ? -2.606 3.784 -4.996 1.00 92.31 86 TYR A O 1
ATOM 735 N N . TYR A 1 87 ? -4.418 2.616 -5.546 1.00 92.75 87 TYR A N 1
ATOM 736 C CA . TYR A 1 87 ? -4.262 2.904 -6.977 1.00 92.75 87 TYR A CA 1
ATOM 737 C C . TYR A 1 87 ? -4.471 4.386 -7.318 1.00 92.75 87 TYR A C 1
ATOM 739 O O . TYR A 1 87 ? -4.006 4.840 -8.358 1.00 92.75 87 TYR A O 1
ATOM 747 N N . GLN A 1 88 ? -5.114 5.163 -6.439 1.00 89.94 88 GLN A N 1
ATOM 748 C CA . GLN A 1 88 ? -5.275 6.612 -6.613 1.00 89.94 88 GLN A CA 1
ATOM 749 C C . GLN A 1 88 ? -3.990 7.391 -6.300 1.00 89.94 88 GLN A C 1
ATOM 751 O O . GLN A 1 88 ? -3.878 8.550 -6.691 1.00 89.94 88 GLN A O 1
ATOM 756 N N . THR A 1 89 ? -3.036 6.796 -5.575 1.00 90.06 89 THR A N 1
ATOM 757 C CA . THR A 1 89 ? -1.756 7.449 -5.261 1.00 90.06 89 THR A CA 1
ATOM 758 C C . THR A 1 89 ? -0.695 7.217 -6.334 1.00 90.06 89 THR A C 1
ATOM 760 O O . THR A 1 89 ? 0.317 7.916 -6.337 1.00 90.06 89 THR A O 1
ATOM 763 N N . LEU A 1 90 ? -0.915 6.257 -7.238 1.00 87.69 90 LEU A N 1
ATOM 764 C CA . LEU A 1 90 ? -0.018 5.964 -8.355 1.00 87.69 90 LEU A CA 1
ATOM 765 C C . LEU A 1 90 ? -0.167 7.012 -9.468 1.00 87.69 90 LEU A C 1
ATOM 767 O O . LEU A 1 90 ? -1.276 7.473 -9.745 1.00 87.69 90 LEU A O 1
ATOM 771 N N . LYS A 1 91 ? 0.958 7.378 -10.092 1.00 74.69 91 LYS A N 1
ATOM 772 C CA . LYS A 1 91 ? 1.049 8.350 -11.190 1.00 74.69 91 LYS A CA 1
ATOM 773 C C . LYS A 1 91 ? 1.465 7.684 -12.488 1.00 74.69 91 LYS A C 1
ATOM 775 O O . LYS A 1 91 ? 2.299 6.756 -12.407 1.00 74.69 91 LYS A O 1
#

Radius of gyration: 18.64 Å; chains: 1; bounding box: 36×23×58 Å

Secondary structure (DSSP, 8-state):
-HHHHHHHHHHHHHHHHHHHHHTS-HHHHHHHHHHHTT-S-HHHHHTSTT-HHHHHHH-HHHHHHH--HHHHHHHHTS-GGG--HHHHH--

pLDDT: mean 92.68, std 4.67, range [64.06, 97.38]

Sequence (91 aa):
KTNAFLFNHMVWYFYGTILVCSFINWGSLATSYNIKNSKGNFEYLRSLNFNDELLYQKFPNEMNITTDFENLRREQDKPFLSKIIYYQTLK